Protein AF-A0A0Q2USA0-F1 (afdb_monomer_lite)

pLDDT: mean 77.86, std 9.1, range [45.25, 92.5]

Radius of gyration: 17.48 Å; chains: 1; bounding box: 39×28×53 Å

Foldseek 3Di:
DDQLLVLLLVLLQVLQVLLQVLLVVLLVVLVVLDDPPQDCVLLVVLVVQLVVLVVVLVVLVVVCVVCVVVPDRSVVVDSVSSVSSNSNSVSSLSNSLSSNCSNVVVPRDRPVVSVVSVVVSVVSSCCSSPVRD

Sequence (133 aa):
MELGWSAITLAGHVTLCLSVLLILWNGVTVLPYVQAPASFAPVASPLFLFGAAILVERIYYIAARLLVNSGTNLWELHPAPDLLSAIVAAAAFWVAATVRMIGRPRGLPCRGAITTQAGVMLSVFGLLSWGLA

Secondary structure (DSSP, 8-state):
--HHHHHHHHHHHHHHHHHHHHHHHHHHHHGGG--SSPP-HHHHHHHHHHHHHHHHHHHHHHHHHHSTTTT--HHHH--HHHHHHHHHHHHHHHHHHHHHHHTGGGT---HHHHHHHHHHHHHHHHHHHHH--

Structure (mmCIF, N/CA/C/O backbone):
data_AF-A0A0Q2USA0-F1
#
_entry.id   AF-A0A0Q2USA0-F1
#
loop_
_atom_site.group_PDB
_atom_site.id
_atom_site.type_symbol
_atom_site.label_atom_id
_atom_site.label_alt_id
_atom_site.label_comp_id
_atom_site.label_asym_id
_atom_site.label_entity_id
_atom_site.label_seq_id
_atom_site.pdbx_PDB_ins_code
_atom_site.Cartn_x
_atom_site.Cartn_y
_atom_site.Cartn_z
_atom_site.occupancy
_atom_site.B_iso_or_equiv
_atom_site.auth_seq_id
_atom_site.auth_comp_id
_atom_site.auth_asym_id
_atom_site.auth_atom_id
_atom_site.pdbx_PDB_model_num
ATOM 1 N N . MET A 1 1 ? -16.997 -7.756 22.528 1.00 45.25 1 MET A N 1
ATOM 2 C CA . MET A 1 1 ? -16.355 -7.336 21.267 1.00 45.25 1 MET A CA 1
ATOM 3 C C . MET A 1 1 ? -16.739 -8.359 20.219 1.00 45.25 1 MET A C 1
ATOM 5 O O . MET A 1 1 ? -16.416 -9.526 20.395 1.00 45.25 1 MET A O 1
ATOM 9 N N . GLU A 1 2 ? -17.533 -7.961 19.229 1.00 45.44 2 GLU A N 1
ATOM 10 C CA . GLU A 1 2 ? -17.957 -8.852 18.145 1.00 45.44 2 GLU A CA 1
ATOM 11 C C . GLU A 1 2 ? -16.742 -9.256 17.298 1.00 45.44 2 GLU A C 1
ATOM 13 O O . GLU A 1 2 ? -15.947 -8.406 16.896 1.00 45.44 2 GLU A O 1
ATOM 18 N N . LEU A 1 3 ? -16.589 -10.557 17.044 1.00 51.25 3 LEU A N 1
ATOM 19 C CA . LEU A 1 3 ? -15.473 -11.138 16.285 1.00 51.25 3 LEU A CA 1
ATOM 20 C C . LEU A 1 3 ? -15.328 -10.546 14.868 1.00 51.25 3 LEU A C 1
ATOM 22 O O . LEU A 1 3 ? -14.209 -10.430 14.375 1.00 51.25 3 LEU A O 1
ATOM 26 N N . GLY A 1 4 ? -16.423 -10.078 14.257 1.00 54.03 4 GLY A N 1
ATOM 27 C CA . GLY A 1 4 ? -16.415 -9.491 12.912 1.00 54.03 4 GLY A CA 1
ATOM 28 C C . GLY A 1 4 ? -15.570 -8.216 12.775 1.00 54.03 4 GLY A C 1
ATOM 29 O O . GLY A 1 4 ? -14.883 -8.042 11.771 1.00 54.03 4 GLY A O 1
ATOM 30 N N . TRP A 1 5 ? -15.526 -7.352 13.796 1.00 59.31 5 TRP A N 1
ATOM 31 C CA . TRP A 1 5 ? -14.666 -6.157 13.760 1.00 59.31 5 TRP A CA 1
ATOM 32 C C . TRP A 1 5 ? -13.182 -6.527 13.870 1.00 59.31 5 TRP A C 1
ATOM 34 O O . TRP A 1 5 ? -12.353 -5.983 13.147 1.00 59.31 5 TRP A O 1
ATOM 44 N N . SER A 1 6 ? -12.852 -7.545 14.674 1.00 65.62 6 SER A N 1
ATOM 45 C CA . SER A 1 6 ? -11.490 -8.092 14.767 1.00 65.62 6 SER A CA 1
ATOM 46 C C . SER A 1 6 ? -10.995 -8.678 13.437 1.00 65.62 6 SER A C 1
ATOM 48 O O . SER A 1 6 ? -9.800 -8.598 13.144 1.00 65.62 6 SER A O 1
ATOM 50 N N . ALA A 1 7 ? -11.885 -9.282 12.645 1.00 69.69 7 ALA A N 1
ATOM 51 C CA . ALA A 1 7 ? -11.559 -9.847 11.337 1.00 69.69 7 ALA A CA 1
ATOM 52 C C . ALA A 1 7 ? -11.148 -8.767 10.326 1.00 69.69 7 ALA A C 1
ATOM 54 O O . ALA A 1 7 ? -10.136 -8.913 9.638 1.00 69.69 7 ALA A O 1
ATOM 55 N N . ILE A 1 8 ? -11.889 -7.655 10.282 1.00 71.31 8 ILE A N 1
ATOM 56 C CA . ILE A 1 8 ? -11.612 -6.518 9.392 1.00 71.31 8 ILE A CA 1
ATOM 57 C C . ILE A 1 8 ? -10.283 -5.857 9.765 1.00 71.31 8 ILE A C 1
ATOM 59 O O . ILE A 1 8 ? -9.450 -5.611 8.887 1.00 71.31 8 ILE A O 1
ATOM 63 N N . THR A 1 9 ? -10.042 -5.631 11.061 1.00 72.19 9 THR A N 1
ATOM 64 C CA . THR A 1 9 ? -8.770 -5.079 11.538 1.00 72.19 9 THR A CA 1
ATOM 65 C C . THR A 1 9 ? -7.598 -5.962 11.107 1.00 72.19 9 THR A C 1
ATOM 67 O O . THR A 1 9 ? -6.617 -5.467 10.545 1.00 72.19 9 THR A O 1
ATOM 70 N N . LEU A 1 10 ? -7.696 -7.281 11.316 1.00 72.19 10 LEU A N 1
ATOM 71 C CA . LEU A 1 10 ? -6.658 -8.233 10.918 1.00 72.19 10 LEU A CA 1
ATOM 72 C C . LEU A 1 10 ? -6.440 -8.238 9.398 1.00 72.19 10 LEU A C 1
ATOM 74 O O . LEU A 1 10 ? -5.296 -8.179 8.944 1.00 72.19 10 LEU A O 1
ATOM 78 N N . ALA A 1 11 ? -7.519 -8.257 8.610 1.00 76.06 11 ALA A N 1
ATOM 79 C CA . ALA A 1 11 ? -7.452 -8.198 7.153 1.00 76.06 11 ALA A CA 1
ATOM 80 C C . ALA A 1 11 ? -6.733 -6.928 6.668 1.00 76.06 11 ALA A C 1
ATOM 82 O O . ALA A 1 11 ? -5.887 -7.005 5.772 1.00 76.06 11 ALA A O 1
ATOM 83 N N . GLY A 1 12 ? -6.997 -5.775 7.293 1.00 72.31 12 GLY A N 1
ATOM 84 C CA . GLY A 1 12 ? -6.308 -4.513 7.012 1.00 72.31 12 GLY A CA 1
ATOM 85 C C . GLY A 1 12 ? -4.799 -4.589 7.269 1.00 72.31 12 GLY A C 1
ATOM 86 O O . GLY A 1 12 ? -4.006 -4.233 6.395 1.00 72.31 12 GLY A O 1
ATOM 87 N N . HIS A 1 13 ? -4.389 -5.134 8.418 1.00 73.75 13 HIS A N 1
ATOM 88 C CA . HIS A 1 13 ? -2.971 -5.285 8.772 1.00 73.75 13 HIS A CA 1
ATOM 89 C C . HIS A 1 13 ? -2.237 -6.255 7.839 1.00 73.75 13 HIS A C 1
ATOM 91 O O . HIS A 1 13 ? -1.145 -5.949 7.360 1.00 73.75 13 HIS A O 1
ATOM 97 N N . VAL A 1 14 ? -2.842 -7.404 7.523 1.00 75.94 14 VAL A N 1
ATOM 98 C CA . VAL A 1 14 ? -2.253 -8.367 6.578 1.00 75.94 14 VAL A CA 1
ATOM 99 C C . VAL A 1 14 ? -2.106 -7.741 5.191 1.00 75.94 14 VAL A C 1
ATOM 101 O O . VAL A 1 14 ? -1.066 -7.889 4.548 1.00 75.94 14 VAL A O 1
ATOM 104 N N . THR A 1 15 ? -3.109 -6.983 4.746 1.00 79.25 15 THR A N 1
ATOM 105 C CA . THR A 1 15 ? -3.082 -6.290 3.451 1.00 79.25 15 THR A CA 1
ATOM 106 C C . THR A 1 15 ? -1.993 -5.218 3.411 1.00 79.25 15 THR A C 1
ATOM 108 O O . THR A 1 15 ? -1.276 -5.118 2.417 1.00 79.25 15 THR A O 1
ATOM 111 N N . LEU A 1 16 ? -1.789 -4.476 4.502 1.00 75.62 16 LEU A N 1
ATOM 112 C CA . LEU A 1 16 ? -0.670 -3.545 4.646 1.00 75.62 16 LEU A CA 1
ATOM 113 C C . LEU A 1 16 ? 0.688 -4.257 4.542 1.00 75.62 16 LEU A C 1
ATOM 115 O O . LEU A 1 16 ? 1.551 -3.818 3.780 1.00 75.62 16 LEU A O 1
ATOM 119 N N . CYS A 1 17 ? 0.881 -5.363 5.267 1.00 74.44 17 CYS A N 1
ATOM 120 C CA . CYS A 1 17 ? 2.113 -6.152 5.196 1.00 74.44 17 CYS A CA 1
ATOM 121 C C . CYS A 1 17 ? 2.387 -6.636 3.767 1.00 74.44 17 CYS A C 1
ATOM 123 O O . CYS A 1 17 ? 3.511 -6.511 3.276 1.00 74.44 17 CYS A O 1
ATOM 125 N N . LEU A 1 18 ? 1.357 -7.129 3.074 1.00 76.44 18 LEU A N 1
ATOM 126 C CA . LEU A 1 18 ? 1.455 -7.524 1.671 1.00 76.44 18 LEU A CA 1
ATOM 127 C C . LEU A 1 18 ? 1.832 -6.343 0.773 1.00 76.44 18 LEU A C 1
ATOM 129 O O . LEU A 1 18 ? 2.741 -6.481 -0.042 1.00 76.44 18 LEU A O 1
ATOM 133 N N . SER A 1 19 ? 1.215 -5.171 0.945 1.00 76.50 19 SER A N 1
ATOM 134 C CA . SER A 1 19 ? 1.581 -3.968 0.192 1.00 76.50 19 SER A CA 1
ATOM 135 C C . SER A 1 19 ? 3.052 -3.599 0.376 1.00 76.50 19 SER A C 1
ATOM 137 O O . SER A 1 19 ? 3.739 -3.326 -0.605 1.00 76.50 19 SER A O 1
ATOM 139 N N . VAL A 1 20 ? 3.565 -3.629 1.610 1.00 76.06 20 VAL A N 1
ATOM 140 C CA . VAL A 1 20 ? 4.980 -3.335 1.894 1.00 76.06 20 VAL A CA 1
ATOM 141 C C . VAL A 1 20 ? 5.900 -4.358 1.227 1.00 76.06 20 VAL A C 1
ATOM 143 O O . VAL A 1 20 ? 6.876 -3.974 0.582 1.00 76.06 20 VAL A O 1
ATOM 146 N N . LEU A 1 21 ? 5.571 -5.650 1.302 1.00 76.94 21 LEU A N 1
ATOM 147 C CA . LEU A 1 21 ? 6.321 -6.695 0.599 1.00 76.94 21 LEU A CA 1
ATOM 148 C C . LEU A 1 21 ? 6.335 -6.462 -0.916 1.00 76.94 21 LEU A C 1
ATOM 150 O O . LEU A 1 21 ? 7.380 -6.619 -1.546 1.00 76.94 21 LEU A O 1
ATOM 154 N N . LEU A 1 22 ? 5.215 -6.031 -1.500 1.00 79.38 22 LEU A N 1
ATOM 155 C CA . LEU A 1 22 ? 5.131 -5.694 -2.920 1.00 79.38 22 LEU A CA 1
ATOM 156 C C . LEU A 1 22 ? 5.964 -4.461 -3.284 1.00 79.38 22 LEU A C 1
ATOM 158 O O . LEU A 1 22 ? 6.565 -4.460 -4.357 1.00 79.38 22 LEU A O 1
ATOM 162 N N . ILE A 1 23 ? 6.053 -3.441 -2.419 1.00 82.38 23 ILE A N 1
ATOM 163 C CA . ILE A 1 23 ? 6.970 -2.302 -2.616 1.00 82.38 23 ILE A CA 1
ATOM 164 C C . ILE A 1 23 ? 8.409 -2.816 -2.725 1.00 82.38 23 ILE A C 1
ATOM 166 O O . ILE A 1 23 ? 9.100 -2.504 -3.697 1.00 82.38 23 ILE A O 1
ATOM 170 N N . LEU A 1 24 ? 8.844 -3.625 -1.753 1.00 76.81 24 LEU A N 1
ATOM 171 C CA . LEU A 1 24 ? 10.207 -4.160 -1.693 1.00 76.81 24 LEU A CA 1
ATOM 172 C C . LEU A 1 24 ? 10.509 -5.060 -2.896 1.00 76.81 24 LEU A C 1
ATOM 174 O O . LEU A 1 24 ? 11.517 -4.877 -3.579 1.00 76.81 24 LEU A O 1
ATOM 178 N N . TRP A 1 25 ? 9.598 -5.985 -3.199 1.00 78.94 25 TRP A N 1
ATOM 179 C CA . TRP A 1 25 ? 9.706 -6.889 -4.339 1.00 78.94 25 TRP A CA 1
ATOM 180 C C . TRP A 1 25 ? 9.775 -6.124 -5.662 1.00 78.94 25 TRP A C 1
ATOM 182 O O . TRP A 1 25 ? 10.685 -6.341 -6.467 1.00 78.94 25 TRP A O 1
ATOM 192 N N . ASN A 1 26 ? 8.853 -5.181 -5.884 1.00 79.31 26 ASN A N 1
ATOM 193 C CA . ASN A 1 26 ? 8.854 -4.367 -7.093 1.00 79.31 26 ASN A CA 1
ATOM 194 C C . ASN A 1 26 ? 10.154 -3.561 -7.196 1.00 79.31 26 ASN A C 1
ATOM 196 O O . ASN A 1 26 ? 10.717 -3.510 -8.285 1.00 79.31 26 ASN A O 1
ATOM 200 N N . GLY A 1 27 ? 10.682 -3.035 -6.086 1.00 77.62 27 GLY A N 1
ATOM 201 C CA . GLY A 1 27 ? 11.976 -2.350 -6.042 1.00 77.62 27 GLY A CA 1
ATOM 202 C C . GLY A 1 27 ? 13.125 -3.210 -6.572 1.00 77.62 27 GLY A C 1
ATOM 203 O O . GLY A 1 27 ? 13.832 -2.788 -7.486 1.00 77.62 27 GLY A O 1
ATOM 204 N N . VAL A 1 28 ? 13.258 -4.446 -6.078 1.00 78.38 28 VAL A N 1
ATOM 205 C CA . VAL A 1 28 ? 14.291 -5.392 -6.542 1.00 78.38 28 VAL A CA 1
ATOM 206 C C . VAL A 1 28 ? 14.105 -5.740 -8.020 1.00 78.38 28 VAL A C 1
ATOM 208 O O . VAL A 1 28 ? 15.065 -5.720 -8.784 1.00 78.38 28 VAL A O 1
ATOM 211 N N . THR A 1 29 ? 12.871 -6.016 -8.455 1.00 81.25 29 THR A N 1
ATOM 212 C CA . THR A 1 29 ? 12.608 -6.401 -9.855 1.00 81.25 29 THR A CA 1
ATOM 213 C C . THR A 1 29 ? 12.801 -5.266 -10.858 1.00 81.25 29 THR A C 1
ATOM 215 O O . THR A 1 29 ? 13.107 -5.517 -12.021 1.00 81.25 29 THR A O 1
ATOM 218 N N . VAL A 1 30 ? 12.597 -4.021 -10.428 1.00 83.88 30 VAL A N 1
ATOM 219 C CA . VAL A 1 30 ? 12.719 -2.831 -11.272 1.00 83.88 30 VAL A CA 1
ATOM 220 C C . VAL A 1 30 ? 14.162 -2.354 -11.341 1.00 83.88 30 VAL A C 1
ATOM 222 O O . VAL A 1 30 ? 14.533 -1.772 -12.354 1.00 83.88 30 VAL A O 1
ATOM 225 N N . LEU A 1 31 ? 14.986 -2.634 -10.325 1.00 81.38 31 LEU A N 1
ATOM 226 C CA . LEU A 1 31 ? 16.368 -2.158 -10.220 1.00 81.38 31 LEU A CA 1
ATOM 227 C C . LEU A 1 31 ? 17.206 -2.346 -11.505 1.00 81.38 31 LEU A C 1
ATOM 229 O O . LEU A 1 31 ? 17.809 -1.362 -11.933 1.00 81.38 31 LEU A O 1
ATOM 233 N N . PRO A 1 32 ? 17.196 -3.508 -12.198 1.00 83.38 32 PRO A N 1
ATOM 234 C CA . PRO A 1 32 ? 17.950 -3.691 -13.448 1.00 83.38 32 PRO A CA 1
ATOM 235 C C . PRO A 1 32 ? 17.469 -2.810 -14.612 1.00 83.38 32 PRO A C 1
ATOM 237 O O . PRO A 1 32 ? 18.170 -2.639 -15.605 1.00 83.38 32 PRO A O 1
ATOM 240 N N . TYR A 1 33 ? 16.258 -2.264 -14.506 1.00 82.12 33 TYR A N 1
ATOM 241 C CA . TYR A 1 33 ? 15.611 -1.437 -15.520 1.00 82.12 33 TYR A CA 1
ATOM 242 C C . TYR A 1 33 ? 15.730 0.064 -15.221 1.00 82.12 33 TYR A C 1
ATOM 244 O O . TYR A 1 33 ? 15.350 0.872 -16.073 1.00 82.12 33 TYR A O 1
ATOM 252 N N . VAL A 1 34 ? 16.274 0.459 -14.063 1.00 79.75 34 VAL A N 1
ATOM 253 C CA . VAL A 1 34 ? 16.515 1.861 -13.683 1.00 79.75 34 VAL A CA 1
ATOM 254 C C . VAL A 1 34 ? 17.835 2.348 -14.292 1.00 79.75 34 VAL A C 1
ATOM 256 O O . VAL A 1 34 ? 18.849 1.666 -14.211 1.00 79.75 34 VAL A O 1
ATOM 259 N N . GLN A 1 35 ? 17.849 3.542 -14.898 1.00 72.75 35 GLN A N 1
ATOM 260 C CA . GLN A 1 35 ? 19.096 4.237 -15.260 1.00 72.75 35 GLN A CA 1
ATOM 261 C C . GLN A 1 35 ? 19.229 5.525 -14.454 1.00 72.75 35 GLN A C 1
ATOM 263 O O . GLN A 1 35 ? 18.229 6.172 -14.143 1.00 72.75 35 GLN A O 1
ATOM 268 N N . ALA A 1 36 ? 20.469 5.893 -14.138 1.00 74.56 36 ALA A N 1
ATOM 269 C CA . ALA A 1 36 ? 20.779 7.157 -13.494 1.00 74.56 36 ALA A CA 1
ATOM 270 C C . ALA A 1 36 ? 20.812 8.315 -14.521 1.00 74.56 36 ALA A C 1
ATOM 272 O O . ALA A 1 36 ? 21.311 8.108 -15.628 1.00 74.56 36 ALA A O 1
ATOM 273 N N . PRO A 1 37 ? 20.336 9.524 -14.159 1.00 68.62 37 PRO A N 1
ATOM 274 C CA . PRO A 1 37 ? 19.655 9.846 -12.905 1.00 68.62 37 PRO A CA 1
ATOM 275 C C . PRO A 1 37 ? 18.186 9.391 -12.939 1.00 68.62 37 PRO A C 1
ATOM 277 O O . PRO A 1 37 ? 17.416 9.766 -13.822 1.00 68.62 37 PRO A O 1
ATOM 280 N N . ALA A 1 38 ? 17.787 8.585 -11.956 1.00 69.31 38 ALA A N 1
ATOM 281 C CA . ALA A 1 38 ? 16.405 8.148 -11.825 1.00 69.31 38 ALA A CA 1
ATOM 282 C C . ALA A 1 38 ? 15.566 9.287 -11.229 1.00 69.31 38 ALA A C 1
ATOM 28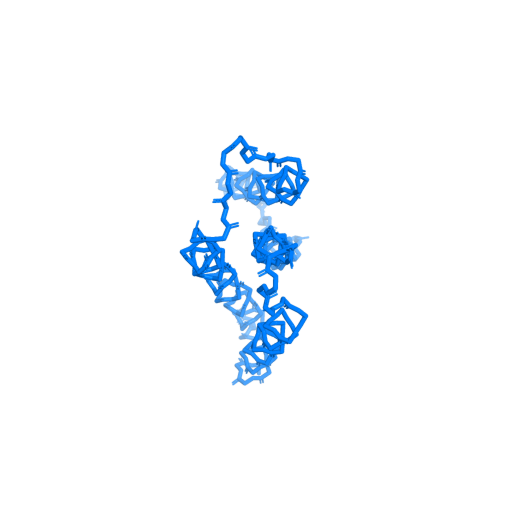4 O O . ALA A 1 38 ? 15.886 9.804 -10.159 1.00 69.31 38 ALA A O 1
ATOM 285 N N . SER A 1 39 ? 14.487 9.681 -11.908 1.00 74.88 39 SER A N 1
ATOM 286 C CA . SER A 1 39 ? 13.550 10.660 -11.353 1.00 74.88 39 SER A CA 1
ATOM 287 C C . SER A 1 39 ? 12.724 10.031 -10.231 1.00 74.88 39 SER A C 1
ATOM 289 O O . SER A 1 39 ? 12.077 9.003 -10.430 1.00 74.88 39 SER A O 1
ATOM 291 N N . PHE A 1 40 ? 12.697 10.687 -9.070 1.00 73.50 40 PHE A N 1
ATOM 292 C CA . PHE A 1 40 ? 11.820 10.335 -7.948 1.00 73.50 40 PHE A CA 1
ATOM 293 C C . PHE A 1 40 ? 10.376 10.830 -8.126 1.00 73.50 40 PHE A C 1
ATOM 295 O O . PHE A 1 40 ? 9.500 10.449 -7.351 1.00 73.50 40 PHE A O 1
ATOM 302 N N . ALA A 1 41 ? 10.101 11.653 -9.145 1.00 78.75 41 ALA A N 1
ATOM 303 C CA . ALA A 1 41 ? 8.787 12.265 -9.347 1.00 78.75 41 ALA A CA 1
ATOM 304 C C . ALA A 1 41 ? 7.615 11.260 -9.377 1.00 78.75 41 ALA A C 1
ATOM 306 O O . ALA A 1 41 ? 6.594 11.554 -8.754 1.00 78.75 41 ALA A O 1
ATOM 307 N N . PRO A 1 42 ? 7.730 10.067 -10.004 1.00 79.31 42 PRO A N 1
ATOM 308 C CA . PRO A 1 42 ? 6.627 9.111 -10.030 1.00 79.31 42 PRO A CA 1
ATOM 309 C C . PRO A 1 42 ? 6.236 8.628 -8.630 1.00 79.31 42 PRO A C 1
ATOM 311 O O . PRO A 1 42 ? 5.056 8.508 -8.329 1.00 79.31 42 PRO A O 1
ATOM 314 N N . VAL A 1 43 ? 7.213 8.384 -7.753 1.00 81.12 43 VAL A N 1
ATOM 315 C CA . VAL A 1 43 ? 6.972 7.799 -6.422 1.00 81.12 43 VAL A CA 1
ATOM 316 C C . VAL A 1 43 ? 6.689 8.836 -5.338 1.00 81.12 43 VAL A C 1
ATOM 318 O O . VAL A 1 43 ? 6.199 8.464 -4.277 1.00 81.12 43 VAL A O 1
ATOM 321 N N . ALA A 1 44 ? 6.941 10.122 -5.594 1.00 74.44 44 ALA A N 1
ATOM 322 C CA . ALA A 1 44 ? 6.810 11.184 -4.599 1.00 74.44 44 ALA A CA 1
ATOM 323 C C . ALA A 1 44 ? 5.389 11.307 -4.021 1.00 74.44 44 ALA A C 1
ATOM 325 O O . ALA A 1 44 ? 5.220 11.303 -2.804 1.00 74.44 44 ALA A O 1
ATOM 326 N N . SER A 1 45 ? 4.361 11.374 -4.875 1.00 75.69 45 SER A N 1
ATOM 327 C CA . SER A 1 45 ? 2.966 11.493 -4.421 1.00 75.69 45 SER A CA 1
ATOM 328 C C . SER A 1 45 ? 2.477 10.244 -3.662 1.00 75.69 45 SER A C 1
ATOM 330 O O . SER A 1 45 ? 1.956 10.408 -2.556 1.00 75.69 45 SER A O 1
ATOM 332 N N . PRO A 1 46 ? 2.700 9.011 -4.161 1.00 77.56 46 PRO A N 1
ATOM 333 C CA . PRO A 1 46 ? 2.385 7.798 -3.409 1.00 77.56 46 PRO A CA 1
ATOM 334 C C . PRO A 1 46 ? 3.104 7.715 -2.055 1.00 77.56 46 PRO A C 1
ATOM 336 O O . PRO A 1 46 ? 2.487 7.356 -1.055 1.00 77.56 46 PRO A O 1
ATOM 339 N N . LEU A 1 47 ? 4.393 8.077 -1.999 1.00 75.38 47 LEU A N 1
ATOM 340 C CA . LEU A 1 47 ? 5.168 8.084 -0.753 1.00 75.38 47 LEU A CA 1
ATOM 341 C C . LEU A 1 47 ? 4.648 9.123 0.239 1.00 75.38 47 LEU A C 1
ATOM 343 O O . LEU A 1 47 ? 4.559 8.827 1.428 1.00 75.38 47 LEU A O 1
ATOM 347 N N . PHE A 1 48 ? 4.280 10.316 -0.236 1.00 75.25 48 PHE A N 1
ATOM 348 C CA . PHE A 1 48 ? 3.672 11.341 0.606 1.00 75.25 48 PHE A CA 1
ATOM 349 C C . PHE A 1 48 ? 2.352 10.855 1.203 1.00 75.25 48 PHE A C 1
ATOM 351 O O . PHE A 1 48 ? 2.158 10.967 2.410 1.00 75.25 48 PHE A O 1
ATOM 358 N N . LEU A 1 49 ? 1.467 10.269 0.388 1.00 75.50 49 LEU A N 1
ATOM 359 C CA . LEU A 1 49 ? 0.193 9.742 0.873 1.00 75.50 49 LEU A CA 1
ATOM 360 C C . LEU A 1 49 ? 0.400 8.612 1.888 1.00 75.50 49 LEU A C 1
ATOM 362 O O . LEU A 1 49 ? -0.259 8.595 2.923 1.00 75.50 49 LEU A O 1
ATOM 366 N N . PHE A 1 50 ? 1.335 7.698 1.621 1.00 77.31 50 PHE A N 1
ATOM 367 C CA . PHE A 1 50 ? 1.675 6.619 2.546 1.00 77.31 50 PHE A CA 1
ATOM 368 C C . PHE A 1 50 ? 2.222 7.157 3.876 1.00 77.31 50 PHE A C 1
ATOM 370 O O . PHE A 1 50 ? 1.759 6.756 4.943 1.00 77.31 50 PHE A O 1
ATOM 377 N N . GLY A 1 51 ? 3.149 8.117 3.824 1.00 72.62 51 GLY A N 1
ATOM 378 C CA . GLY A 1 51 ? 3.694 8.772 5.012 1.00 72.62 51 GLY A CA 1
ATOM 379 C C . GLY A 1 51 ? 2.636 9.542 5.805 1.00 72.62 51 GLY A C 1
ATOM 380 O O . GLY A 1 51 ? 2.576 9.414 7.026 1.00 72.62 51 GLY A O 1
ATOM 381 N N . ALA A 1 52 ? 1.764 10.289 5.124 1.00 72.00 52 ALA A N 1
ATOM 382 C CA . ALA A 1 52 ? 0.656 11.008 5.746 1.00 72.00 52 ALA A CA 1
ATOM 383 C C . ALA A 1 52 ? -0.331 10.046 6.423 1.00 72.00 52 ALA A C 1
ATOM 385 O O . ALA A 1 52 ? -0.736 10.287 7.558 1.00 72.00 52 ALA A O 1
ATOM 386 N N . ALA A 1 53 ? -0.670 8.933 5.768 1.00 76.75 53 ALA A N 1
ATOM 387 C CA . ALA A 1 53 ? -1.565 7.924 6.321 1.00 76.75 53 ALA A CA 1
ATOM 388 C C . ALA A 1 53 ? -0.983 7.282 7.596 1.00 76.75 53 ALA A C 1
ATOM 390 O O . ALA A 1 53 ? -1.674 7.221 8.611 1.00 76.75 53 ALA A O 1
ATOM 391 N N . ILE A 1 54 ? 0.305 6.902 7.587 1.00 79.50 54 ILE A N 1
ATOM 392 C CA . ILE A 1 54 ? 0.999 6.393 8.786 1.00 79.50 54 ILE A CA 1
ATOM 393 C C . ILE A 1 54 ? 1.020 7.443 9.898 1.00 79.50 54 ILE A C 1
ATOM 395 O O . ILE A 1 54 ? 0.805 7.115 11.064 1.00 79.50 54 ILE A O 1
ATOM 399 N N . LEU A 1 55 ? 1.298 8.705 9.564 1.00 75.06 55 LEU A N 1
ATOM 400 C CA . LEU A 1 55 ? 1.353 9.779 10.550 1.00 75.06 55 LEU A CA 1
ATOM 401 C C . LEU A 1 55 ? -0.003 9.961 11.242 1.00 75.06 55 LEU A C 1
ATOM 403 O O . LEU A 1 55 ? -0.051 10.025 12.469 1.00 75.06 55 LEU A O 1
ATOM 407 N N . VAL A 1 56 ? -1.097 9.986 10.477 1.00 79.50 56 VAL A N 1
ATOM 408 C CA . VAL A 1 56 ? -2.459 10.068 11.026 1.00 79.50 56 VAL A CA 1
ATOM 409 C C . VAL A 1 56 ? -2.768 8.853 11.904 1.00 79.50 56 VAL A C 1
ATOM 411 O O . VAL A 1 56 ? -3.253 9.027 13.021 1.00 79.50 56 VAL A O 1
ATOM 414 N N . GLU A 1 57 ? -2.427 7.639 11.458 1.00 77.88 57 GLU A N 1
ATOM 415 C CA . GLU A 1 57 ? -2.600 6.409 12.243 1.00 77.88 57 GLU A CA 1
ATOM 416 C C . GLU A 1 57 ? -1.848 6.476 13.585 1.00 77.88 57 GLU A C 1
ATOM 418 O O . GLU A 1 57 ? -2.397 6.153 14.641 1.00 77.88 57 GLU A O 1
ATOM 423 N N . ARG A 1 58 ? -0.597 6.954 13.581 1.00 79.00 58 ARG A N 1
ATOM 424 C CA . ARG A 1 58 ? 0.220 7.087 14.798 1.00 79.00 58 ARG A CA 1
ATOM 425 C C . ARG A 1 58 ? -0.282 8.195 15.722 1.00 79.00 58 ARG A C 1
ATOM 427 O O . ARG A 1 58 ? -0.304 7.981 16.932 1.00 79.00 58 ARG A O 1
ATOM 434 N N . ILE A 1 59 ? -0.731 9.333 15.190 1.00 75.88 59 ILE A N 1
ATOM 435 C CA . ILE A 1 59 ? -1.349 10.408 15.987 1.00 75.88 59 ILE A CA 1
ATOM 436 C C . ILE A 1 59 ? -2.625 9.901 16.664 1.00 75.88 59 ILE A C 1
ATOM 438 O O . ILE A 1 59 ? -2.812 10.132 17.859 1.00 75.88 59 ILE A O 1
ATOM 442 N N . TYR A 1 60 ? -3.467 9.166 15.934 1.00 78.19 60 TYR A N 1
ATOM 443 C CA . TYR A 1 60 ? -4.685 8.577 16.484 1.00 78.19 60 TYR A CA 1
ATOM 444 C C . TYR A 1 60 ? -4.370 7.598 17.624 1.00 78.19 60 TYR A C 1
ATOM 446 O O . TYR A 1 60 ? -4.958 7.696 18.700 1.00 78.19 60 TYR A O 1
ATOM 454 N N . TYR A 1 61 ? -3.384 6.715 17.436 1.00 75.94 61 TYR A N 1
ATOM 455 C CA . TYR A 1 61 ? -2.936 5.788 18.479 1.0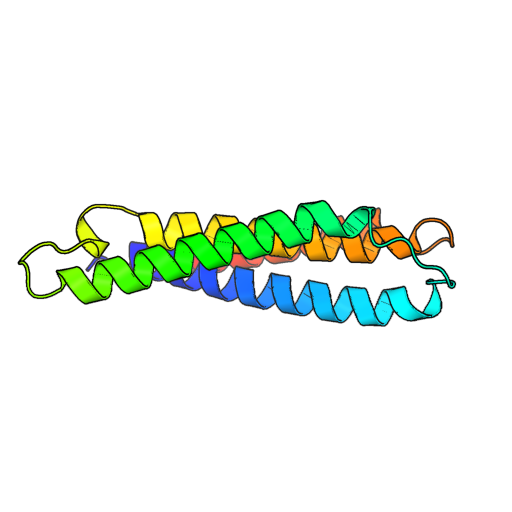0 75.94 61 TYR A CA 1
ATOM 456 C C . TYR A 1 61 ? -2.439 6.515 19.741 1.00 75.94 61 TYR A C 1
ATOM 458 O O . TYR A 1 61 ? -2.793 6.139 20.861 1.00 75.94 61 TYR A O 1
ATOM 466 N N . ILE A 1 62 ? -1.642 7.578 19.578 1.00 76.69 62 ILE A N 1
ATOM 467 C CA . ILE A 1 62 ? -1.154 8.394 20.701 1.00 76.69 62 ILE A CA 1
ATOM 468 C C . ILE A 1 62 ? -2.330 9.043 21.441 1.00 76.69 62 ILE A C 1
ATOM 470 O O . ILE A 1 62 ? -2.402 8.946 22.666 1.00 76.69 62 ILE A O 1
ATOM 474 N N . ALA A 1 63 ? -3.273 9.653 20.718 1.00 79.25 63 ALA A N 1
ATOM 475 C CA . ALA A 1 63 ? -4.461 10.266 21.309 1.00 79.25 63 ALA A CA 1
ATOM 476 C C . ALA A 1 63 ? -5.307 9.241 22.083 1.00 79.25 63 ALA A C 1
ATOM 478 O O . ALA A 1 63 ? -5.689 9.492 23.226 1.00 79.25 63 ALA A O 1
ATOM 479 N N . ALA A 1 64 ? -5.522 8.056 21.505 1.00 77.75 64 ALA A N 1
ATOM 480 C CA . ALA A 1 64 ? -6.223 6.953 22.153 1.00 77.75 64 ALA A CA 1
ATOM 481 C C . ALA A 1 64 ? -5.538 6.510 23.452 1.00 77.75 64 ALA A C 1
ATOM 483 O O . ALA A 1 64 ? -6.209 6.216 24.440 1.00 77.75 64 ALA A O 1
ATOM 484 N N . ARG A 1 65 ? -4.200 6.512 23.491 1.00 78.00 65 ARG A N 1
ATOM 485 C CA . ARG A 1 65 ? -3.449 6.165 24.702 1.00 78.00 65 ARG A CA 1
ATOM 486 C C . ARG A 1 65 ? -3.511 7.250 25.775 1.00 78.00 65 ARG A C 1
ATOM 488 O O . ARG A 1 65 ? -3.577 6.911 26.951 1.00 78.00 65 ARG A O 1
ATOM 495 N N . LEU A 1 66 ? -3.500 8.525 25.392 1.00 79.94 66 LEU A N 1
ATOM 496 C CA . LEU A 1 66 ? -3.602 9.645 26.334 1.00 79.94 66 LEU A CA 1
ATOM 497 C C . LEU A 1 66 ? -4.988 9.727 26.986 1.00 79.94 66 LEU A C 1
ATOM 499 O O . LEU A 1 66 ? -5.096 10.063 28.162 1.00 79.94 66 LEU A O 1
ATOM 503 N N . LEU A 1 67 ? -6.035 9.379 26.238 1.00 81.75 67 LEU A N 1
ATOM 504 C CA . LEU A 1 67 ? -7.428 9.465 26.682 1.00 81.75 67 LEU A CA 1
ATOM 505 C C . LEU A 1 67 ? -7.948 8.181 27.354 1.00 81.75 67 LEU A C 1
ATOM 507 O O . LEU A 1 67 ? -9.075 8.146 27.840 1.00 81.75 67 LEU A O 1
ATOM 511 N N . VAL A 1 68 ? -7.118 7.136 27.466 1.00 76.88 68 VAL A N 1
ATOM 512 C CA . VAL A 1 68 ? -7.528 5.846 28.053 1.00 76.88 68 VAL A CA 1
ATOM 513 C C . VAL A 1 68 ? -8.011 5.971 29.506 1.00 76.88 68 VAL A C 1
ATOM 515 O O . VAL A 1 68 ? -8.906 5.246 29.924 1.00 76.88 68 VAL A O 1
ATOM 518 N N . ASN A 1 69 ? -7.458 6.923 30.265 1.00 77.56 69 ASN A N 1
ATOM 519 C CA . ASN A 1 69 ? -7.807 7.150 31.671 1.00 77.56 69 ASN A CA 1
ATOM 520 C C . ASN A 1 69 ? -8.837 8.274 31.867 1.00 77.56 69 ASN A C 1
ATOM 522 O O . ASN A 1 69 ? -9.265 8.509 32.993 1.00 77.56 69 ASN A O 1
ATOM 526 N N . SER A 1 70 ? -9.238 8.981 30.805 1.00 80.38 70 SER A N 1
ATOM 527 C CA . SER A 1 70 ? -10.215 10.076 30.889 1.00 80.38 70 SER A CA 1
ATOM 528 C C . SER A 1 70 ? -11.663 9.606 30.713 1.00 80.38 70 SER A C 1
ATOM 530 O O . SER A 1 70 ? -12.555 10.433 30.555 1.00 80.38 70 SER A O 1
ATOM 532 N N . GLY A 1 71 ? -11.906 8.289 30.697 1.00 75.25 71 GLY A N 1
ATOM 533 C CA . GLY A 1 71 ? -13.223 7.697 30.429 1.00 75.25 71 GLY A CA 1
ATOM 534 C C . GLY A 1 71 ? -13.656 7.770 28.959 1.00 75.25 71 GLY A C 1
ATOM 535 O O . GLY A 1 71 ? -14.742 7.310 28.618 1.00 75.25 71 GLY A O 1
ATOM 536 N N . THR A 1 72 ? -12.812 8.315 28.078 1.00 75.31 72 THR A N 1
ATOM 537 C CA . THR A 1 72 ? -13.089 8.448 26.646 1.00 75.31 72 THR A CA 1
ATOM 538 C C . THR A 1 72 ? -12.457 7.282 25.897 1.00 75.31 72 THR A C 1
ATOM 540 O O . THR A 1 72 ? -11.270 7.307 25.569 1.00 75.31 72 THR A O 1
ATOM 543 N N . A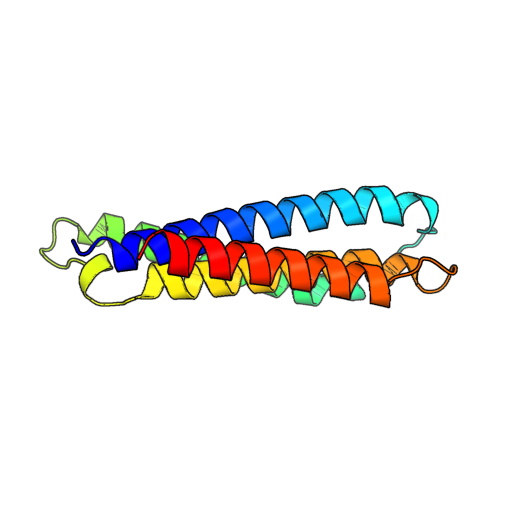SN A 1 73 ? -13.248 6.256 25.585 1.00 75.06 73 ASN A N 1
ATOM 544 C CA . ASN A 1 73 ? -12.772 5.151 24.763 1.00 75.06 73 ASN A CA 1
ATOM 545 C C . ASN A 1 73 ? -12.828 5.519 23.272 1.00 75.06 73 ASN A C 1
ATOM 547 O O . ASN A 1 73 ? -13.819 5.275 22.588 1.00 75.06 73 ASN A O 1
ATOM 551 N N . LEU A 1 74 ? -11.748 6.114 22.757 1.00 70.44 74 LEU A N 1
ATOM 552 C CA . LEU A 1 74 ? -11.656 6.488 21.341 1.00 70.44 74 LEU A CA 1
ATOM 553 C C . LEU A 1 74 ? -11.850 5.299 20.387 1.00 70.44 74 LEU A C 1
ATOM 555 O O . LEU A 1 74 ? -12.387 5.498 19.300 1.00 70.44 74 LEU A O 1
ATOM 559 N N . TRP A 1 75 ? -11.477 4.089 20.813 1.00 70.81 75 TRP A N 1
ATOM 560 C CA . TRP A 1 75 ? -11.626 2.860 20.029 1.00 70.81 75 TRP A CA 1
ATOM 561 C C . TRP A 1 75 ? -13.088 2.465 19.801 1.00 70.81 75 TRP A C 1
ATOM 563 O O . TRP A 1 75 ? -13.399 1.843 18.794 1.00 70.81 75 TRP A O 1
ATOM 573 N N . GLU A 1 76 ? -13.983 2.835 20.717 1.00 69.81 76 GLU A N 1
ATOM 574 C CA . GLU A 1 76 ? -15.425 2.573 20.604 1.00 69.81 76 GLU A CA 1
ATOM 575 C C . GLU A 1 76 ? -16.180 3.729 19.940 1.00 69.81 76 GLU A C 1
ATOM 577 O O . GLU A 1 76 ? -17.258 3.533 19.385 1.00 69.81 76 GLU A O 1
ATOM 582 N N . LEU A 1 77 ? -15.617 4.940 19.974 1.00 68.81 77 LEU A N 1
ATOM 583 C CA . LEU A 1 77 ? -16.264 6.147 19.457 1.00 68.81 77 LEU A CA 1
ATOM 584 C C . LEU A 1 77 ? -16.125 6.319 17.942 1.00 68.81 77 LEU A C 1
ATOM 586 O O . LEU A 1 77 ? -16.850 7.123 17.356 1.00 68.81 77 LEU A O 1
ATOM 590 N N . HIS A 1 78 ? -15.194 5.614 17.295 1.00 64.81 78 HIS A N 1
ATOM 591 C CA . HIS A 1 78 ? -14.998 5.742 15.856 1.00 64.81 78 HIS A CA 1
ATOM 592 C C . HIS A 1 78 ? -14.395 4.464 15.249 1.00 64.81 78 HIS A C 1
ATOM 594 O O . HIS A 1 78 ? -13.388 3.986 15.768 1.00 64.81 78 HIS A O 1
ATOM 600 N N . PRO A 1 79 ? -14.864 3.985 14.076 1.00 62.94 79 PRO A N 1
ATOM 601 C CA . PRO A 1 79 ? -14.207 2.918 13.300 1.00 62.94 79 PRO A CA 1
ATOM 602 C C . PRO A 1 79 ? -12.884 3.387 12.651 1.00 62.94 79 PRO A C 1
ATOM 604 O O . PRO A 1 79 ? -12.451 2.893 11.611 1.00 62.94 79 PRO A O 1
ATOM 607 N N . ALA A 1 80 ? -12.250 4.408 13.233 1.00 65.44 80 ALA A N 1
ATOM 608 C CA . ALA A 1 80 ? -11.031 5.031 12.741 1.00 65.44 80 ALA A CA 1
ATOM 609 C C . ALA A 1 80 ? -9.855 4.052 12.557 1.00 65.44 80 ALA A C 1
ATOM 611 O O . ALA A 1 80 ? -9.167 4.205 11.551 1.00 65.44 80 ALA A O 1
ATOM 612 N N . PRO A 1 81 ? -9.614 3.045 13.423 1.00 67.56 81 PRO A N 1
ATOM 613 C CA . PRO A 1 81 ? -8.468 2.147 13.259 1.00 67.56 81 PRO A CA 1
ATOM 614 C C . PRO A 1 81 ? -8.519 1.345 11.956 1.00 67.56 81 PRO A C 1
ATOM 616 O O . PRO A 1 81 ? -7.508 1.214 11.263 1.00 67.56 81 PRO A O 1
ATOM 619 N N . ASP A 1 82 ? -9.702 0.852 11.596 1.00 71.38 82 ASP A N 1
ATOM 620 C CA . ASP A 1 82 ? -9.890 -0.029 10.442 1.00 71.38 82 ASP A CA 1
ATOM 621 C C . ASP A 1 82 ? -9.837 0.750 9.132 1.00 71.38 82 ASP A C 1
ATOM 623 O O . ASP A 1 82 ? -9.132 0.368 8.194 1.00 71.38 82 ASP A O 1
ATOM 627 N N . LEU A 1 83 ? -10.526 1.894 9.090 1.00 74.31 83 LEU A N 1
ATOM 628 C CA . LEU A 1 83 ? -10.508 2.781 7.933 1.00 74.31 83 LEU A CA 1
ATOM 629 C C . LEU A 1 83 ? -9.100 3.337 7.682 1.00 74.31 83 LEU A C 1
ATOM 631 O O . LEU A 1 83 ? -8.653 3.371 6.535 1.00 74.31 83 LEU A O 1
ATOM 635 N N . LEU A 1 84 ? -8.380 3.735 8.738 1.00 74.38 84 LEU A N 1
ATOM 636 C CA . LEU A 1 84 ? -6.996 4.199 8.617 1.00 74.38 84 LEU A CA 1
ATOM 637 C C . LEU A 1 84 ? -6.086 3.082 8.106 1.00 74.38 84 LEU A C 1
ATOM 639 O O . LEU A 1 84 ? -5.357 3.304 7.143 1.00 74.38 84 LEU A O 1
ATOM 643 N N . SER A 1 85 ? -6.195 1.870 8.656 1.00 74.62 85 SER A N 1
ATOM 644 C CA . SER A 1 85 ? -5.418 0.712 8.192 1.00 74.62 85 SER A CA 1
ATOM 645 C C . SER A 1 85 ? -5.667 0.409 6.709 1.00 74.62 85 SER A C 1
ATOM 647 O O . SER A 1 85 ? -4.723 0.164 5.955 1.00 74.62 85 SER A O 1
ATOM 649 N N . ALA A 1 86 ? -6.922 0.490 6.252 1.00 77.38 86 ALA A N 1
ATOM 650 C CA . ALA A 1 86 ? -7.277 0.307 4.845 1.00 77.38 86 ALA A CA 1
ATOM 651 C C . ALA A 1 86 ? -6.688 1.407 3.940 1.00 77.38 86 ALA A C 1
ATOM 653 O O . ALA A 1 86 ? -6.148 1.105 2.873 1.00 77.38 86 ALA A O 1
ATOM 654 N N . ILE A 1 87 ? -6.736 2.673 4.372 1.00 82.19 87 ILE A N 1
ATOM 655 C CA . ILE A 1 87 ? -6.142 3.807 3.644 1.00 82.19 87 ILE A CA 1
ATOM 656 C C . ILE A 1 87 ? -4.622 3.641 3.533 1.00 82.19 87 ILE A C 1
ATOM 658 O O . ILE A 1 87 ? -4.063 3.819 2.448 1.00 82.19 87 ILE A O 1
ATOM 662 N N . VAL A 1 88 ? -3.949 3.260 4.623 1.00 82.19 88 VAL A N 1
ATOM 663 C CA . VAL A 1 88 ? -2.495 3.037 4.639 1.00 82.19 88 VAL A CA 1
ATOM 664 C C . VAL A 1 88 ? -2.130 1.877 3.710 1.00 82.19 88 VAL A C 1
ATOM 666 O O . VAL A 1 88 ? -1.198 1.997 2.912 1.00 82.19 88 VAL A O 1
ATOM 669 N N . ALA A 1 89 ? -2.892 0.781 3.741 1.00 83.50 89 ALA A N 1
ATOM 670 C CA . ALA A 1 89 ? -2.684 -0.367 2.864 1.00 83.50 89 ALA A CA 1
ATOM 671 C C . ALA A 1 89 ? -2.863 -0.015 1.374 1.00 83.50 89 ALA A C 1
ATOM 673 O O . ALA A 1 89 ? -2.048 -0.434 0.544 1.00 83.50 89 ALA A O 1
ATOM 674 N N . ALA A 1 90 ? -3.878 0.787 1.036 1.00 84.75 90 ALA A N 1
ATOM 675 C CA . ALA A 1 90 ? -4.120 1.270 -0.323 1.00 84.75 90 ALA A CA 1
ATOM 676 C C . ALA A 1 90 ? -3.015 2.225 -0.805 1.00 84.75 90 ALA A C 1
ATOM 678 O O . ALA A 1 90 ? -2.519 2.085 -1.925 1.00 84.75 90 ALA A O 1
ATOM 679 N N . ALA A 1 91 ? -2.575 3.155 0.049 1.00 85.12 91 ALA A N 1
ATOM 680 C CA . ALA A 1 91 ? -1.467 4.057 -0.254 1.00 85.12 91 ALA A CA 1
ATOM 681 C C . ALA A 1 91 ? -0.159 3.281 -0.485 1.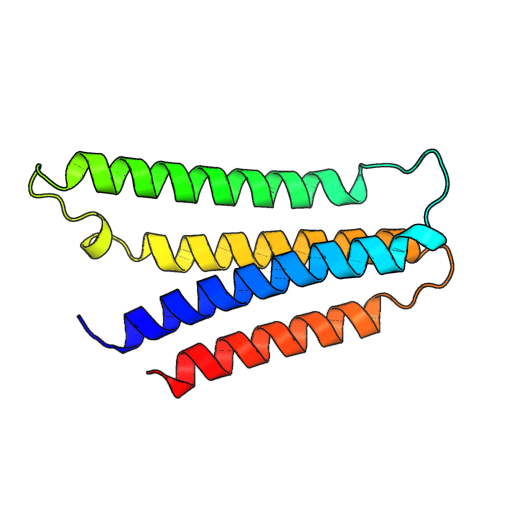00 85.12 91 ALA A C 1
ATOM 683 O O . ALA A 1 91 ? 0.550 3.530 -1.460 1.00 85.12 91 ALA A O 1
ATOM 684 N N . ALA A 1 92 ? 0.123 2.279 0.351 1.00 84.69 92 ALA A N 1
ATOM 685 C CA . ALA A 1 92 ? 1.271 1.393 0.188 1.00 84.69 92 ALA A CA 1
ATOM 686 C C . ALA A 1 92 ? 1.216 0.613 -1.138 1.00 84.69 92 ALA A C 1
ATOM 688 O O . ALA A 1 92 ? 2.217 0.515 -1.851 1.00 84.69 92 ALA A O 1
ATOM 689 N N . PHE A 1 93 ? 0.044 0.101 -1.522 1.00 89.31 93 PHE A N 1
ATOM 690 C CA . PHE A 1 93 ? -0.115 -0.562 -2.815 1.00 89.31 93 PHE A CA 1
ATOM 691 C C . PHE A 1 93 ? 0.112 0.398 -3.983 1.00 89.31 93 PHE A C 1
ATOM 693 O O . PHE A 1 93 ? 0.760 0.041 -4.968 1.00 89.31 93 PHE A O 1
ATOM 700 N N . TRP A 1 94 ? -0.358 1.641 -3.871 1.00 90.56 94 TRP A N 1
ATOM 701 C CA . TRP A 1 94 ? -0.102 2.649 -4.892 1.00 90.56 94 TRP A CA 1
ATOM 702 C C . TRP A 1 94 ? 1.401 2.938 -5.038 1.00 90.56 94 TRP A C 1
ATOM 704 O O . TRP A 1 94 ? 1.903 3.027 -6.165 1.00 90.56 94 TRP A O 1
ATOM 714 N N . VAL A 1 95 ? 2.156 2.986 -3.934 1.00 87.81 95 VAL A N 1
ATOM 715 C CA . VAL A 1 95 ? 3.628 3.053 -3.983 1.00 87.81 95 VAL A CA 1
ATOM 716 C C . VAL A 1 95 ? 4.183 1.848 -4.743 1.00 87.81 95 VAL A C 1
ATOM 718 O O . VAL A 1 95 ? 4.954 2.034 -5.685 1.00 87.81 95 VAL A O 1
ATOM 721 N N . ALA A 1 96 ? 3.755 0.626 -4.408 1.00 87.00 96 ALA A N 1
ATOM 722 C CA . ALA A 1 96 ? 4.228 -0.595 -5.062 1.00 87.00 96 ALA A CA 1
ATOM 723 C C . ALA A 1 96 ? 3.975 -0.576 -6.578 1.00 87.00 96 ALA A C 1
ATOM 725 O O . ALA A 1 96 ? 4.881 -0.868 -7.365 1.00 87.00 96 ALA A O 1
ATOM 726 N N . ALA A 1 97 ? 2.764 -0.201 -6.994 1.00 89.69 97 ALA A N 1
ATOM 727 C CA . ALA A 1 97 ? 2.391 -0.085 -8.398 1.00 89.69 97 ALA A CA 1
ATOM 728 C C . ALA A 1 97 ? 3.249 0.964 -9.115 1.00 89.69 97 ALA A C 1
ATOM 730 O O . ALA A 1 97 ? 3.722 0.737 -10.229 1.00 89.69 97 ALA A O 1
ATOM 731 N N . THR A 1 98 ? 3.511 2.093 -8.461 1.00 88.12 98 THR A N 1
ATOM 732 C CA . THR A 1 98 ? 4.295 3.176 -9.056 1.00 88.12 98 THR A CA 1
ATOM 733 C C . THR A 1 98 ? 5.770 2.814 -9.192 1.00 88.12 98 THR A C 1
ATOM 735 O O . THR A 1 98 ? 6.362 3.073 -10.239 1.00 88.12 98 THR A O 1
ATOM 738 N N . VAL A 1 99 ? 6.342 2.117 -8.205 1.00 87.00 99 VAL A N 1
ATOM 739 C CA . VAL A 1 99 ? 7.683 1.526 -8.314 1.00 87.00 99 VAL A CA 1
ATOM 740 C C . VAL A 1 99 ? 7.749 0.606 -9.532 1.00 87.00 99 VAL A C 1
ATOM 742 O O . VAL A 1 99 ? 8.644 0.749 -10.361 1.00 87.00 99 VAL A O 1
ATOM 745 N N . ARG A 1 100 ? 6.759 -0.278 -9.718 1.00 88.06 100 ARG A N 1
ATOM 746 C CA . ARG A 1 100 ? 6.697 -1.175 -10.883 1.00 88.06 100 ARG A CA 1
ATOM 747 C C . ARG A 1 100 ? 6.648 -0.418 -12.212 1.00 88.06 100 ARG A C 1
ATOM 749 O O . ARG A 1 100 ? 7.233 -0.871 -13.195 1.00 88.06 100 ARG A O 1
ATOM 756 N N . MET A 1 101 ? 5.963 0.722 -12.256 1.00 87.75 101 MET A N 1
ATOM 757 C CA . MET A 1 101 ? 5.818 1.540 -13.463 1.00 87.75 101 MET A CA 1
ATOM 758 C C . MET A 1 101 ? 7.120 2.213 -13.911 1.00 87.75 101 MET A C 1
ATOM 760 O O . MET A 1 101 ? 7.255 2.494 -15.101 1.00 87.75 101 MET A O 1
ATOM 764 N N . ILE A 1 102 ? 8.099 2.405 -13.018 1.00 87.38 102 ILE A N 1
ATOM 765 C CA . ILE A 1 102 ? 9.416 2.965 -13.374 1.00 87.38 102 ILE A CA 1
ATOM 766 C C . ILE A 1 102 ? 10.124 2.099 -14.429 1.00 87.38 102 ILE A C 1
ATOM 768 O O . ILE A 1 102 ? 10.774 2.634 -15.323 1.00 87.38 102 ILE A O 1
ATOM 772 N N . GLY A 1 103 ? 9.957 0.773 -14.389 1.00 82.56 103 GLY A N 1
ATOM 773 C CA . GLY A 1 103 ? 10.558 -0.136 -15.373 1.00 82.56 103 GLY A CA 1
ATOM 774 C C . GLY A 1 103 ? 9.841 -0.185 -16.732 1.00 82.56 103 GLY A C 1
ATOM 775 O O . GLY A 1 103 ? 10.386 -0.738 -17.691 1.00 82.56 103 GLY A O 1
ATOM 776 N N . ARG A 1 104 ? 8.631 0.388 -16.852 1.00 85.38 104 ARG A N 1
ATOM 777 C CA . ARG A 1 104 ? 7.781 0.283 -18.055 1.00 85.38 104 ARG A CA 1
ATOM 778 C C . ARG A 1 104 ? 8.459 0.757 -19.346 1.00 85.38 104 ARG A C 1
ATOM 780 O O . ARG A 1 104 ? 8.327 0.049 -20.345 1.00 85.38 104 ARG A O 1
ATOM 787 N N . PRO A 1 105 ? 9.170 1.904 -19.383 1.00 84.38 105 PRO A N 1
ATOM 788 C CA . PRO A 1 105 ? 9.778 2.406 -20.618 1.00 84.38 105 PRO A CA 1
ATOM 789 C C . PRO A 1 105 ? 10.793 1.444 -21.252 1.00 84.38 105 PRO A C 1
ATOM 791 O O . PRO A 1 105 ? 11.129 1.605 -22.419 1.00 84.38 105 PRO A O 1
ATOM 794 N N . ARG A 1 106 ? 11.271 0.436 -20.507 1.00 81.56 106 ARG A N 1
ATOM 795 C CA . ARG A 1 106 ? 12.235 -0.573 -20.974 1.00 81.56 106 ARG A CA 1
ATOM 796 C C . ARG A 1 106 ? 11.629 -1.952 -21.214 1.00 81.56 106 ARG A C 1
ATOM 798 O O . ARG A 1 106 ? 12.347 -2.945 -21.242 1.00 81.56 106 ARG A O 1
ATOM 805 N N . GLY A 1 107 ? 10.310 -2.019 -21.371 1.00 82.38 107 GLY A N 1
ATOM 806 C CA . GLY A 1 107 ? 9.621 -3.265 -21.696 1.00 82.38 107 GLY A CA 1
ATOM 807 C C . GLY A 1 107 ? 9.349 -4.167 -20.494 1.00 82.38 107 GLY A C 1
ATOM 808 O O . GLY A 1 107 ? 8.921 -5.301 -20.694 1.00 82.38 107 GLY A O 1
ATOM 809 N N . LEU A 1 108 ? 9.534 -3.686 -19.254 1.00 85.62 108 LEU A N 1
ATOM 810 C CA . LEU A 1 108 ? 9.059 -4.426 -18.086 1.00 85.62 108 LEU A CA 1
ATOM 811 C C . LEU A 1 108 ? 7.524 -4.556 -18.171 1.00 85.62 108 LEU A C 1
ATOM 813 O O . LEU A 1 108 ? 6.828 -3.538 -18.266 1.00 85.62 108 LEU A O 1
ATOM 817 N N . PRO A 1 109 ? 6.957 -5.773 -18.108 1.00 87.44 109 PRO A N 1
ATOM 818 C CA . PRO A 1 109 ? 5.514 -5.943 -18.050 1.00 87.44 109 PRO A CA 1
ATOM 819 C C . PRO A 1 109 ? 4.983 -5.423 -16.706 1.00 87.44 109 PRO A C 1
ATOM 821 O O . PRO A 1 109 ? 5.227 -6.000 -15.638 1.00 87.44 109 PRO A O 1
ATOM 824 N N . CYS A 1 110 ? 4.251 -4.309 -16.770 1.00 88.88 110 CYS A N 1
ATOM 825 C CA . CYS A 1 110 ? 3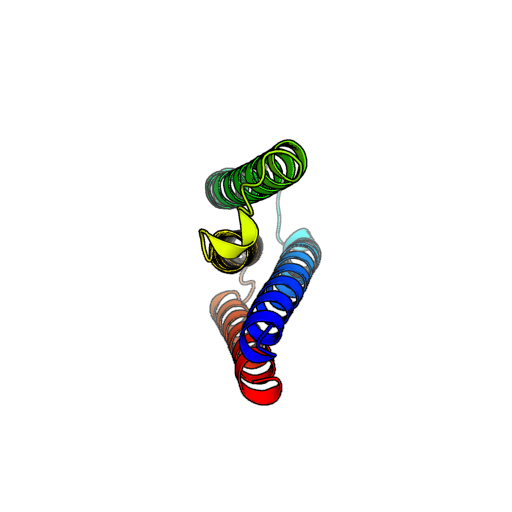.690 -3.637 -15.594 1.00 88.88 110 CYS A CA 1
ATOM 826 C C . CYS A 1 110 ? 2.203 -3.936 -15.405 1.00 88.88 110 CYS A C 1
ATOM 828 O O . CYS A 1 110 ? 1.804 -4.310 -14.310 1.00 88.88 110 CYS A O 1
ATOM 830 N N . ARG A 1 111 ? 1.380 -3.810 -16.458 1.00 88.81 111 ARG A N 1
ATOM 831 C CA . ARG A 1 111 ? -0.088 -3.892 -16.335 1.00 88.81 111 ARG A CA 1
ATOM 832 C C . ARG A 1 111 ? -0.545 -5.238 -15.772 1.00 88.81 111 ARG A C 1
ATOM 834 O O . ARG A 1 111 ? -1.236 -5.251 -14.766 1.00 88.81 111 ARG A O 1
ATOM 841 N N . GLY A 1 112 ? -0.092 -6.345 -16.367 1.00 88.94 112 GLY A N 1
ATOM 842 C CA . GLY A 1 112 ? -0.425 -7.690 -15.883 1.00 88.94 112 GLY A CA 1
ATOM 843 C C . GLY A 1 112 ? 0.035 -7.924 -14.443 1.00 88.94 112 GLY A C 1
ATOM 844 O O . GLY A 1 112 ? -0.749 -8.380 -13.623 1.00 88.94 112 GLY A O 1
ATOM 845 N N . ALA A 1 113 ? 1.263 -7.519 -14.105 1.00 88.25 113 ALA A N 1
ATOM 846 C CA . ALA A 1 113 ? 1.796 -7.665 -12.752 1.00 88.25 113 ALA A CA 1
ATOM 847 C C . ALA A 1 113 ? 0.983 -6.871 -11.714 1.00 88.25 113 ALA A C 1
ATOM 849 O O . ALA A 1 113 ? 0.620 -7.423 -10.683 1.00 88.25 113 ALA A O 1
ATOM 850 N N . ILE A 1 114 ? 0.652 -5.608 -12.001 1.00 92.50 114 ILE A N 1
ATOM 851 C CA . ILE A 1 114 ? -0.150 -4.760 -11.106 1.00 92.50 114 ILE A CA 1
ATOM 852 C C . ILE A 1 114 ? -1.565 -5.330 -10.950 1.00 92.50 114 ILE A C 1
ATOM 854 O O . ILE A 1 114 ? -2.077 -5.378 -9.836 1.00 92.50 114 ILE A O 1
ATOM 858 N N . THR A 1 115 ? -2.188 -5.807 -12.035 1.00 92.06 115 THR A N 1
ATOM 859 C CA . THR A 1 115 ? -3.514 -6.440 -11.977 1.00 92.06 115 THR A CA 1
ATOM 860 C C . THR A 1 115 ? -3.495 -7.712 -11.131 1.00 92.06 115 THR A C 1
ATOM 862 O O . THR A 1 115 ? -4.366 -7.879 -10.282 1.00 92.06 115 THR A O 1
ATOM 865 N N . THR A 1 116 ? -2.492 -8.576 -11.298 1.00 91.75 116 THR A N 1
ATOM 866 C CA . THR A 1 116 ? -2.338 -9.776 -10.464 1.00 91.75 116 THR A CA 1
ATOM 867 C C . THR A 1 116 ? -2.114 -9.408 -8.999 1.00 91.75 116 THR A C 1
ATOM 869 O O . THR A 1 116 ? -2.758 -9.981 -8.128 1.00 91.75 116 THR A O 1
ATOM 872 N N . GLN A 1 117 ? -1.252 -8.427 -8.713 1.00 91.38 117 GLN A N 1
ATOM 873 C CA . GLN A 1 117 ? -0.994 -7.960 -7.348 1.00 91.38 117 GLN A CA 1
ATOM 874 C C . GLN A 1 117 ? -2.265 -7.406 -6.684 1.00 91.38 117 GLN A C 1
ATOM 876 O O . GLN A 1 117 ? -2.57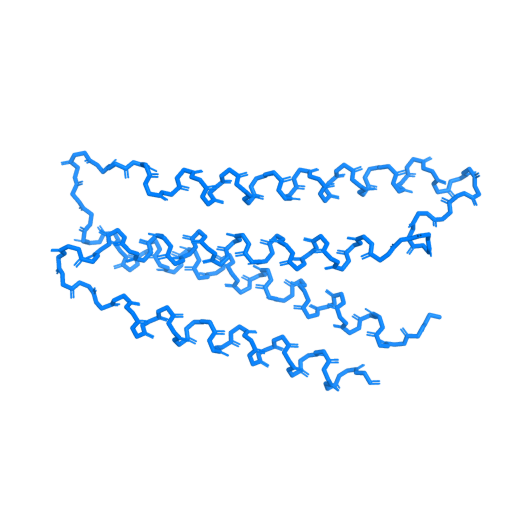7 -7.789 -5.559 1.00 91.38 117 GLN A O 1
ATOM 881 N N . ALA A 1 118 ? -3.039 -6.583 -7.400 1.00 91.12 118 ALA A N 1
ATOM 882 C CA . ALA A 1 118 ? -4.329 -6.084 -6.925 1.00 91.12 118 ALA A CA 1
ATOM 883 C C . ALA A 1 118 ? -5.320 -7.229 -6.666 1.00 91.12 118 ALA A C 1
ATOM 885 O O . ALA A 1 118 ? -5.969 -7.259 -5.624 1.00 91.12 118 ALA A O 1
ATOM 886 N N . GLY A 1 119 ? -5.408 -8.195 -7.586 1.00 91.50 119 GLY A N 1
ATOM 887 C CA . GLY A 1 119 ? -6.273 -9.364 -7.441 1.00 91.50 119 GLY A CA 1
ATOM 888 C C . GLY A 1 119 ? -5.923 -10.205 -6.214 1.00 91.50 119 GLY A C 1
ATOM 889 O O . GLY A 1 119 ? -6.817 -10.569 -5.455 1.00 91.50 119 GLY A O 1
ATOM 890 N N . VAL A 1 120 ? -4.632 -10.456 -5.972 1.00 89.56 120 VAL A N 1
ATOM 891 C CA . VAL A 1 120 ? -4.155 -11.168 -4.775 1.00 89.56 120 VAL A CA 1
ATOM 892 C C . VAL A 1 120 ? -4.522 -10.401 -3.508 1.00 89.56 120 VAL A C 1
ATOM 894 O O . VAL A 1 120 ? -5.081 -10.993 -2.591 1.00 89.56 120 VAL A O 1
ATOM 897 N N . MET A 1 121 ? -4.271 -9.091 -3.463 1.00 88.44 121 MET A N 1
ATOM 898 C CA . MET A 1 121 ? -4.607 -8.272 -2.296 1.00 88.44 121 MET A CA 1
ATOM 899 C C . MET A 1 121 ? -6.104 -8.269 -1.989 1.00 88.44 121 MET A C 1
ATOM 901 O O . MET A 1 121 ? -6.489 -8.504 -0.848 1.00 88.44 121 MET A O 1
ATOM 905 N N . LEU A 1 122 ? -6.946 -8.046 -3.001 1.00 89.25 122 LEU A N 1
ATOM 906 C CA . LEU A 1 122 ? -8.400 -8.056 -2.838 1.00 89.25 122 LEU A CA 1
ATOM 907 C C . LEU A 1 122 ? -8.911 -9.437 -2.418 1.00 89.25 122 LEU A C 1
ATOM 909 O O . LEU A 1 122 ? -9.804 -9.525 -1.581 1.00 89.25 122 LEU A O 1
ATOM 913 N N . SER A 1 123 ? -8.318 -10.507 -2.954 1.00 88.56 123 SER A N 1
ATOM 914 C CA . SER A 1 123 ? -8.678 -11.880 -2.583 1.00 88.56 123 SER A CA 1
ATOM 915 C C . SER A 1 123 ? -8.303 -12.183 -1.136 1.00 88.56 123 SER A C 1
ATOM 917 O O . SER A 1 123 ? -9.129 -12.709 -0.401 1.00 88.56 123 SER A O 1
ATOM 919 N N . VAL A 1 124 ? -7.092 -11.821 -0.698 1.00 85.44 124 VAL A N 1
ATOM 920 C CA . VAL A 1 124 ? -6.657 -12.015 0.694 1.00 85.44 124 VAL A CA 1
ATOM 921 C C . VAL A 1 124 ? -7.517 -11.191 1.645 1.00 85.44 124 VAL A C 1
ATOM 923 O O . VAL A 1 124 ? -8.010 -11.731 2.631 1.00 85.44 124 VAL A O 1
ATOM 926 N N . PHE A 1 125 ? -7.746 -9.913 1.335 1.00 84.19 125 PHE A N 1
ATOM 927 C CA . PHE A 1 125 ? -8.607 -9.059 2.146 1.00 84.19 125 PHE A CA 1
ATOM 928 C C . PHE A 1 125 ? -10.022 -9.639 2.246 1.00 84.19 125 PHE A C 1
ATOM 930 O O . PHE A 1 125 ? -10.546 -9.770 3.348 1.00 84.19 125 PHE A O 1
ATOM 937 N N . GLY A 1 126 ? -10.619 -10.040 1.119 1.00 84.50 126 GLY A N 1
ATOM 938 C CA . GLY A 1 126 ? -11.955 -10.635 1.078 1.00 84.50 126 GLY A CA 1
ATOM 939 C C . GLY A 1 126 ? -12.047 -11.949 1.853 1.00 84.50 126 GLY A C 1
ATOM 940 O O . GLY A 1 126 ? -12.953 -12.109 2.663 1.00 84.50 126 GLY A O 1
ATOM 941 N N . LEU A 1 127 ? -11.086 -12.861 1.669 1.00 84.81 127 LEU A N 1
ATOM 942 C CA . LEU A 1 127 ? -11.031 -14.137 2.391 1.00 84.81 127 LEU A CA 1
ATOM 943 C C . LEU A 1 127 ? -10.895 -13.941 3.901 1.00 84.81 127 LEU A C 1
ATOM 945 O O . LEU A 1 127 ? -11.560 -14.639 4.658 1.00 84.81 127 LEU A O 1
ATOM 949 N N . LEU A 1 128 ? -10.062 -13.000 4.348 1.00 79.75 128 LEU A N 1
ATOM 950 C CA . LEU A 1 128 ? -9.877 -12.731 5.776 1.00 79.75 128 LEU A CA 1
ATOM 951 C C . LEU A 1 128 ? -11.069 -11.992 6.382 1.00 79.75 128 LEU A C 1
ATOM 953 O O . LEU A 1 128 ? -11.466 -12.299 7.498 1.00 79.75 128 LEU A O 1
ATOM 957 N N . SER A 1 129 ? -11.662 -11.057 5.640 1.00 78.38 129 SER A N 1
ATOM 958 C CA . SER A 1 129 ? -12.822 -10.294 6.110 1.00 78.38 129 SER A CA 1
ATOM 959 C C . SER A 1 129 ? -14.078 -11.160 6.195 1.00 78.38 129 SER A C 1
ATOM 961 O O . SER A 1 129 ? -14.894 -10.949 7.080 1.00 78.38 129 SER A O 1
ATOM 963 N N . TRP A 1 130 ? -14.240 -12.128 5.285 1.00 76.06 130 TRP A N 1
ATOM 964 C CA . TRP A 1 130 ? -15.427 -12.988 5.215 1.00 76.06 130 TRP A CA 1
ATOM 965 C C . TRP A 1 130 ? -15.248 -14.321 5.948 1.00 76.06 130 TRP A C 1
ATOM 967 O O . TRP A 1 130 ? -16.197 -14.842 6.515 1.00 76.06 130 TRP A O 1
ATOM 977 N N . GLY A 1 131 ? -14.044 -14.897 5.938 1.00 61.56 131 GLY A N 1
ATOM 978 C CA . GLY A 1 131 ? -13.761 -16.196 6.556 1.00 61.56 131 GLY A CA 1
ATOM 979 C C . GLY A 1 131 ? -13.563 -16.153 8.073 1.00 61.56 131 GLY A C 1
ATOM 980 O O . GLY A 1 131 ? -13.483 -17.210 8.694 1.00 61.56 131 GLY A O 1
ATOM 981 N N . LEU A 1 132 ? -13.453 -14.957 8.658 1.00 56.19 132 LEU A N 1
ATOM 982 C CA . LEU A 1 132 ? -13.299 -14.736 10.102 1.00 56.19 132 LEU A CA 1
ATOM 983 C C . LEU A 1 132 ? -14.482 -13.965 10.727 1.00 56.19 132 LEU A C 1
ATOM 985 O O . LEU A 1 132 ? -14.447 -13.699 11.930 1.00 56.19 132 LEU A O 1
ATOM 989 N N . ALA A 1 133 ? -15.484 -13.594 9.921 1.00 52.03 133 ALA A N 1
ATOM 990 C CA . ALA A 1 133 ? -16.746 -12.986 10.355 1.00 52.03 133 ALA A CA 1
ATOM 991 C C . ALA A 1 133 ? -17.794 -14.065 10.655 1.00 52.03 133 ALA A C 1
ATOM 993 O O . ALA A 1 133 ? -18.552 -13.869 11.631 1.00 52.03 133 ALA A O 1
#